Protein AF-A0A0R3SAS6-F1 (afdb_monomer_lite)

Structure (mmCIF, N/CA/C/O backbone):
data_AF-A0A0R3SAS6-F1
#
_entry.id   AF-A0A0R3SAS6-F1
#
loop_
_atom_site.group_PDB
_atom_site.id
_atom_site.type_symbol
_atom_site.label_atom_id
_atom_site.label_alt_id
_atom_site.label_comp_id
_atom_site.label_asym_id
_atom_site.label_entity_id
_atom_site.label_seq_id
_atom_site.pdbx_PDB_ins_code
_atom_site.Cartn_x
_atom_site.Cartn_y
_atom_site.Cartn_z
_atom_site.occupancy
_atom_site.B_iso_or_equiv
_atom_site.auth_seq_id
_atom_site.auth_comp_id
_atom_site.auth_asym_id
_atom_site.auth_atom_id
_atom_site.pdbx_PDB_model_num
ATOM 1 N N . MET A 1 1 ? -1.250 -14.341 5.783 1.00 87.31 1 MET A N 1
ATOM 2 C CA . MET A 1 1 ? -0.428 -13.632 4.782 1.00 87.31 1 MET A CA 1
ATOM 3 C C . MET A 1 1 ? 0.021 -12.325 5.413 1.00 87.31 1 MET A C 1
ATOM 5 O O . MET A 1 1 ? -0.839 -11.557 5.835 1.00 87.31 1 MET A O 1
ATOM 9 N N . PHE A 1 2 ? 1.327 -12.130 5.580 1.00 94.38 2 PHE A N 1
ATOM 10 C CA . PHE A 1 2 ? 1.916 -11.010 6.321 1.00 94.38 2 PHE A CA 1
ATOM 11 C C . PHE A 1 2 ? 3.047 -10.375 5.507 1.00 94.38 2 PHE A C 1
ATOM 13 O O . PHE A 1 2 ? 3.535 -10.985 4.555 1.00 94.38 2 PHE A O 1
ATOM 20 N N . PHE A 1 3 ? 3.440 -9.165 5.892 1.00 94.75 3 PHE A N 1
ATOM 21 C CA . PHE A 1 3 ? 4.688 -8.517 5.482 1.00 94.75 3 PHE A CA 1
ATOM 22 C C . PHE A 1 3 ? 5.897 -9.389 5.865 1.00 94.75 3 PHE A C 1
ATOM 24 O O . PHE A 1 3 ? 5.749 -10.369 6.604 1.00 94.75 3 PHE A O 1
ATOM 31 N N . GLN A 1 4 ? 7.093 -9.052 5.373 1.00 93.00 4 GLN A N 1
ATOM 32 C CA . GLN A 1 4 ? 8.307 -9.858 5.592 1.00 93.00 4 GLN A CA 1
ATOM 33 C C . GLN A 1 4 ? 8.613 -10.084 7.086 1.00 93.00 4 GLN A C 1
ATOM 35 O O . GLN A 1 4 ? 9.182 -11.104 7.468 1.00 93.00 4 GLN A O 1
ATOM 40 N N . ASP A 1 5 ? 8.188 -9.158 7.948 1.00 89.12 5 ASP A N 1
ATOM 41 C CA . ASP A 1 5 ? 8.346 -9.247 9.402 1.00 89.12 5 ASP A CA 1
ATOM 42 C C . ASP A 1 5 ? 7.405 -10.242 10.109 1.00 89.12 5 ASP A C 1
ATOM 44 O O . ASP A 1 5 ? 7.555 -10.474 11.311 1.00 89.12 5 ASP A O 1
ATOM 48 N N . GLY A 1 6 ? 6.418 -10.801 9.403 1.00 93.00 6 GLY A N 1
ATOM 49 C CA . GLY A 1 6 ? 5.430 -11.732 9.951 1.00 93.00 6 GLY A CA 1
ATOM 50 C C . GLY A 1 6 ? 4.407 -11.117 10.916 1.00 93.00 6 GLY A C 1
ATOM 51 O O . GLY A 1 6 ? 3.606 -11.853 11.489 1.00 93.00 6 GLY A O 1
ATOM 52 N N . LYS A 1 7 ? 4.409 -9.794 11.120 1.00 90.31 7 LYS A N 1
ATOM 53 C CA . LYS A 1 7 ? 3.556 -9.102 12.104 1.00 90.31 7 LYS A CA 1
ATOM 54 C C . LYS A 1 7 ? 2.380 -8.393 11.452 1.00 90.31 7 LYS A C 1
ATOM 56 O O . LYS A 1 7 ? 1.251 -8.490 11.931 1.00 90.31 7 LYS A O 1
ATOM 61 N N . ARG A 1 8 ? 2.636 -7.672 10.363 1.00 91.88 8 ARG A N 1
ATOM 62 C CA . ARG A 1 8 ? 1.635 -6.825 9.703 1.00 91.88 8 ARG A CA 1
ATOM 63 C C . ARG A 1 8 ? 0.915 -7.611 8.625 1.00 91.88 8 ARG A C 1
ATOM 65 O O . ARG A 1 8 ? 1.546 -8.181 7.738 1.00 91.88 8 ARG A O 1
ATOM 72 N N . ARG A 1 9 ? -0.408 -7.729 8.741 1.00 95.25 9 ARG A N 1
ATOM 73 C CA . ARG A 1 9 ? -1.215 -8.514 7.800 1.00 95.25 9 ARG A CA 1
ATOM 74 C C . ARG A 1 9 ? -1.342 -7.751 6.482 1.00 95.25 9 ARG A C 1
ATOM 76 O O . ARG A 1 9 ? -1.647 -6.567 6.491 1.00 95.25 9 ARG A O 1
ATOM 83 N N . ILE A 1 10 ? -1.177 -8.455 5.364 1.00 96.81 10 ILE A N 1
ATOM 84 C CA . ILE A 1 10 ? -1.453 -7.884 4.042 1.00 96.81 10 ILE A CA 1
ATOM 85 C C . ILE A 1 10 ? -2.968 -7.770 3.867 1.00 96.81 10 ILE A C 1
ATOM 87 O O . ILE A 1 10 ? -3.677 -8.781 3.934 1.00 96.81 10 ILE A O 1
ATOM 91 N N . ASP A 1 11 ? -3.440 -6.550 3.631 1.00 96.50 11 ASP A N 1
ATOM 92 C CA . ASP A 1 11 ? -4.849 -6.256 3.365 1.00 96.50 11 ASP A CA 1
ATOM 93 C C . ASP A 1 11 ? -5.131 -6.206 1.859 1.00 96.50 11 ASP A C 1
ATOM 95 O O . ASP A 1 11 ? -6.170 -6.688 1.408 1.00 96.50 11 ASP A O 1
ATOM 99 N N . TYR A 1 12 ? -4.188 -5.672 1.074 1.00 97.38 12 TYR A N 1
ATOM 100 C CA . TYR A 1 12 ? -4.295 -5.586 -0.383 1.00 97.38 12 TYR A CA 1
ATOM 101 C C . TYR A 1 12 ? -2.928 -5.722 -1.066 1.00 97.38 12 TYR A C 1
ATOM 103 O O . TYR A 1 12 ? -1.895 -5.415 -0.469 1.00 97.38 12 TYR A O 1
ATOM 111 N N . VAL A 1 13 ? -2.928 -6.154 -2.330 1.00 97.00 13 VAL A N 1
ATOM 112 C CA . VAL A 1 13 ? -1.735 -6.209 -3.187 1.00 97.00 13 VAL A CA 1
ATOM 113 C C . VAL A 1 13 ? -2.030 -5.491 -4.502 1.00 97.00 13 VAL A C 1
ATOM 115 O O . VAL A 1 13 ? -2.989 -5.831 -5.192 1.00 97.00 13 VAL A O 1
ATOM 118 N N . LEU A 1 14 ? -1.208 -4.501 -4.851 1.00 95.88 14 LEU A N 1
ATOM 119 C CA . LEU A 1 14 ? -1.185 -3.898 -6.187 1.00 95.88 14 LEU A CA 1
ATOM 120 C C . LEU A 1 14 ? -0.070 -4.548 -7.007 1.00 95.88 14 LEU A C 1
ATOM 122 O O . LEU A 1 14 ? 0.964 -4.915 -6.452 1.00 95.88 14 LEU A O 1
ATOM 126 N N . VAL A 1 15 ? -0.256 -4.656 -8.321 1.00 93.94 15 VAL A N 1
ATOM 127 C CA . VAL A 1 15 ? 0.750 -5.220 -9.230 1.00 93.94 15 VAL A CA 1
ATOM 128 C C . VAL A 1 15 ? 0.917 -4.301 -10.432 1.00 93.94 15 VAL A C 1
ATOM 130 O O . VAL A 1 15 ? -0.074 -3.827 -10.989 1.00 93.94 15 VAL A O 1
ATOM 133 N N . TYR A 1 16 ? 2.159 -4.050 -10.833 1.00 91.25 16 TYR A N 1
ATOM 134 C CA . TYR A 1 16 ? 2.481 -3.312 -12.053 1.00 91.25 16 TYR A CA 1
ATOM 135 C C . TYR A 1 16 ? 3.713 -3.900 -12.748 1.00 91.25 16 TYR A C 1
ATOM 137 O O . TYR A 1 16 ? 4.470 -4.653 -12.141 1.00 91.25 16 TYR A O 1
ATOM 145 N N . ARG A 1 17 ? 3.908 -3.547 -14.022 1.00 89.19 17 ARG A N 1
ATOM 146 C CA . ARG A 1 17 ? 5.118 -3.857 -14.798 1.00 89.19 17 ARG A CA 1
ATOM 147 C C . ARG A 1 17 ? 6.094 -2.689 -14.753 1.00 89.19 17 ARG A C 1
ATOM 149 O O . ARG A 1 17 ? 5.660 -1.549 -14.900 1.00 89.19 17 ARG A O 1
ATOM 156 N N . ASP A 1 18 ? 7.379 -2.947 -14.546 1.00 82.25 18 ASP A N 1
ATOM 157 C CA . ASP A 1 18 ? 8.403 -1.900 -14.450 1.00 82.25 18 ASP A CA 1
ATOM 158 C C . ASP A 1 18 ? 9.078 -1.580 -15.796 1.00 82.25 18 ASP A C 1
ATOM 160 O O . ASP A 1 18 ? 9.495 -0.445 -16.019 1.00 82.25 18 ASP A O 1
ATOM 164 N N . GLY A 1 19 ? 9.113 -2.543 -16.727 1.00 71.38 19 GLY A N 1
ATOM 165 C CA . GLY A 1 19 ? 9.907 -2.472 -17.962 1.00 71.38 19 GLY A CA 1
ATOM 166 C C . GLY A 1 19 ? 9.446 -1.465 -19.026 1.00 71.38 19 GLY A C 1
ATOM 167 O O . GLY A 1 19 ? 10.222 -1.138 -19.918 1.00 71.38 19 GLY A O 1
ATOM 168 N N . GLU A 1 20 ? 8.219 -0.943 -18.945 1.00 60.44 20 GLU A N 1
ATOM 169 C CA . GLU A 1 20 ? 7.597 -0.161 -20.033 1.00 60.44 20 GLU A CA 1
ATOM 170 C C . GLU A 1 20 ? 6.816 1.065 -19.524 1.00 60.44 20 GLU A C 1
ATOM 172 O O . GLU A 1 20 ? 5.735 1.393 -20.013 1.00 60.44 20 GLU A O 1
ATOM 177 N N . MET A 1 21 ? 7.313 1.735 -18.484 1.00 66.62 21 MET A N 1
ATOM 178 C CA . MET A 1 21 ? 6.585 2.853 -17.873 1.00 66.62 21 MET A CA 1
ATOM 179 C C . MET A 1 21 ? 7.170 4.201 -18.300 1.00 66.62 21 MET A C 1
ATOM 181 O O . MET A 1 21 ? 8.273 4.558 -17.885 1.00 66.62 21 MET A O 1
ATOM 185 N N . ASP A 1 22 ? 6.389 4.949 -19.089 1.00 83.19 22 ASP A N 1
ATOM 186 C CA . ASP A 1 22 ? 6.554 6.392 -19.321 1.00 83.19 22 ASP A CA 1
ATOM 187 C C . ASP A 1 22 ? 6.782 7.119 -17.982 1.00 83.19 22 ASP A C 1
ATOM 189 O O . ASP A 1 22 ? 6.170 6.772 -16.962 1.00 83.19 22 ASP A O 1
ATOM 193 N N . ASP A 1 23 ? 7.650 8.132 -17.975 1.00 86.38 23 ASP A N 1
ATOM 194 C CA . ASP A 1 23 ? 8.008 8.898 -16.777 1.00 86.38 23 ASP A CA 1
ATOM 195 C C . ASP A 1 23 ? 6.762 9.473 -16.094 1.00 86.38 23 ASP A C 1
ATOM 197 O O . ASP A 1 23 ? 6.655 9.457 -14.869 1.00 86.38 23 ASP A O 1
ATOM 201 N N . ASN A 1 24 ? 5.748 9.860 -16.873 1.00 88.44 24 ASN A N 1
ATOM 202 C CA . ASN A 1 24 ? 4.451 10.290 -16.352 1.00 88.44 24 ASN A CA 1
ATOM 203 C C . ASN A 1 24 ? 3.758 9.206 -15.506 1.00 88.44 24 ASN A C 1
ATOM 205 O O . ASN A 1 24 ? 3.166 9.496 -14.464 1.00 88.44 24 ASN A O 1
ATOM 209 N N . ILE A 1 25 ? 3.821 7.941 -15.931 1.00 88.25 25 ILE A N 1
ATOM 210 C CA . ILE A 1 25 ? 3.219 6.823 -15.195 1.00 88.25 25 ILE A CA 1
ATOM 211 C C . ILE A 1 25 ? 4.017 6.554 -13.918 1.00 88.25 25 ILE A C 1
ATOM 213 O O . ILE A 1 25 ? 3.415 6.373 -12.856 1.00 88.25 25 ILE A O 1
ATOM 217 N N . LYS A 1 26 ? 5.354 6.614 -13.982 1.00 87.38 26 LYS A N 1
ATOM 218 C CA . LYS A 1 26 ? 6.219 6.502 -12.797 1.00 87.38 26 LYS A CA 1
ATOM 219 C C . LYS A 1 26 ? 5.922 7.605 -11.781 1.00 87.38 26 LYS A C 1
ATOM 221 O O . LYS A 1 26 ? 5.741 7.305 -10.602 1.00 87.38 26 LYS A O 1
ATOM 226 N N . SER A 1 27 ? 5.787 8.856 -12.224 1.00 89.19 27 SER A N 1
ATOM 227 C CA . SER A 1 27 ? 5.442 9.985 -11.353 1.00 89.19 2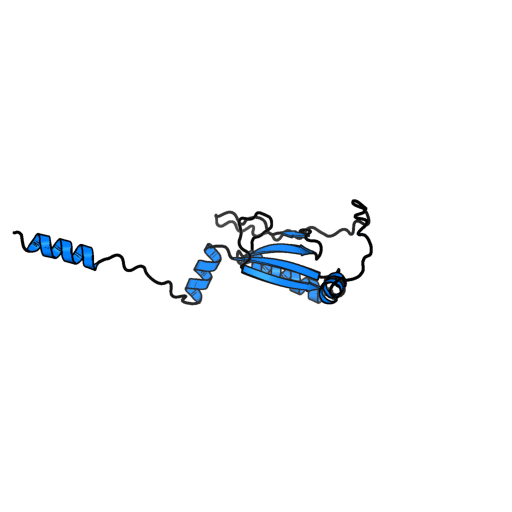7 SER A CA 1
ATOM 228 C C . SER A 1 27 ? 4.056 9.833 -10.725 1.00 89.19 27 SER A C 1
ATOM 230 O O . SER A 1 27 ? 3.909 10.055 -9.525 1.00 89.19 27 SER A O 1
ATOM 232 N N . LYS A 1 28 ? 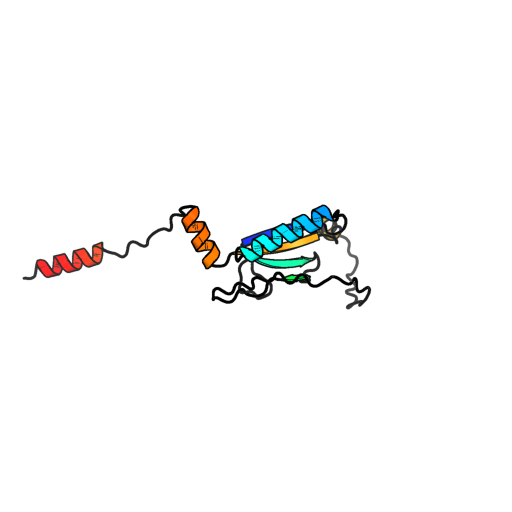3.042 9.401 -11.489 1.00 91.81 28 LYS A N 1
ATOM 233 C CA . LYS A 1 28 ? 1.697 9.123 -10.949 1.00 91.81 28 LYS A CA 1
ATOM 234 C C . LYS A 1 28 ? 1.718 8.002 -9.915 1.00 91.81 28 LYS A C 1
ATOM 236 O O . LYS A 1 28 ? 1.080 8.126 -8.874 1.00 91.81 28 LYS A O 1
ATOM 241 N N . ARG A 1 29 ? 2.466 6.929 -10.186 1.00 91.88 29 ARG A N 1
ATOM 242 C CA . ARG A 1 29 ? 2.656 5.806 -9.262 1.00 91.88 29 ARG A CA 1
ATOM 243 C C . ARG A 1 29 ? 3.304 6.278 -7.968 1.00 91.88 29 ARG A C 1
ATOM 245 O O . ARG A 1 29 ? 2.775 5.998 -6.899 1.00 91.88 29 ARG A O 1
ATOM 252 N N . TYR A 1 30 ? 4.397 7.031 -8.067 1.00 89.75 30 TYR A N 1
ATOM 253 C CA . TYR A 1 30 ? 5.073 7.605 -6.909 1.00 89.75 30 TYR A CA 1
ATOM 254 C C . TYR A 1 30 ? 4.126 8.489 -6.090 1.00 89.75 30 TYR A C 1
ATOM 256 O O . TYR A 1 30 ? 3.940 8.241 -4.905 1.00 89.75 30 TYR A O 1
ATOM 264 N N . ALA A 1 31 ? 3.451 9.451 -6.727 1.00 93.00 31 ALA A N 1
ATOM 265 C CA . ALA A 1 31 ? 2.510 10.342 -6.050 1.00 93.00 31 ALA A CA 1
ATOM 266 C C . ALA A 1 31 ? 1.379 9.576 -5.344 1.00 93.00 31 ALA A C 1
ATOM 268 O O . ALA A 1 31 ? 1.028 9.894 -4.211 1.00 93.00 31 ALA A O 1
ATOM 269 N N . PHE A 1 32 ? 0.837 8.538 -5.986 1.00 95.06 32 PHE A N 1
ATOM 270 C CA . PHE A 1 32 ? -0.209 7.706 -5.400 1.00 95.06 32 PHE A CA 1
ATOM 271 C C . PHE A 1 32 ? 0.279 6.926 -4.171 1.00 95.06 32 PHE A C 1
ATOM 273 O O . PHE A 1 32 ? -0.386 6.944 -3.138 1.00 95.06 32 PHE A O 1
ATOM 280 N N . LEU A 1 33 ? 1.442 6.269 -4.253 1.00 93.50 33 LEU A N 1
ATOM 281 C CA . LEU A 1 33 ? 1.997 5.505 -3.129 1.00 93.50 33 LEU A CA 1
ATOM 282 C C . LEU A 1 33 ? 2.403 6.413 -1.962 1.00 93.50 33 LEU A C 1
ATOM 284 O O . LEU A 1 33 ? 2.158 6.063 -0.809 1.00 93.50 33 LEU A O 1
ATOM 288 N N . THR A 1 34 ? 2.940 7.598 -2.252 1.00 90.81 34 THR A N 1
ATOM 289 C CA . THR A 1 34 ? 3.222 8.620 -1.239 1.00 90.81 34 THR A CA 1
ATOM 290 C C . THR A 1 34 ? 1.941 9.063 -0.537 1.00 90.81 34 THR A C 1
ATOM 292 O O . THR A 1 34 ? 1.893 9.050 0.689 1.00 90.81 34 THR A O 1
ATOM 295 N N . ALA A 1 35 ? 0.866 9.349 -1.280 1.00 93.56 35 ALA A N 1
ATOM 296 C CA . ALA A 1 35 ? -0.407 9.741 -0.675 1.00 93.56 35 ALA A CA 1
ATOM 297 C C . ALA A 1 35 ? -1.000 8.632 0.216 1.00 93.56 35 ALA A C 1
ATOM 299 O O . ALA A 1 35 ? -1.611 8.918 1.245 1.00 93.56 35 ALA A O 1
ATOM 300 N N . LEU A 1 36 ? -0.810 7.354 -0.138 1.00 93.56 36 LEU A N 1
ATOM 301 C CA . LEU A 1 36 ? -1.187 6.234 0.732 1.00 93.56 36 LEU A CA 1
ATOM 302 C C . LEU A 1 36 ? -0.362 6.223 2.027 1.00 93.56 36 LEU A C 1
ATOM 304 O O . LEU A 1 36 ? -0.937 6.087 3.110 1.00 93.56 36 LEU A O 1
ATOM 308 N N . ALA A 1 37 ? 0.958 6.400 1.930 1.00 90.56 37 ALA A N 1
ATOM 309 C CA . ALA A 1 37 ? 1.848 6.449 3.089 1.00 90.56 37 ALA A CA 1
ATOM 310 C C . ALA A 1 37 ? 1.496 7.605 4.043 1.00 90.56 37 ALA A C 1
ATOM 312 O O . ALA A 1 37 ? 1.424 7.404 5.257 1.00 90.56 37 ALA A O 1
ATOM 313 N N . GLU A 1 38 ? 1.175 8.784 3.504 1.00 88.06 38 GLU A N 1
ATOM 314 C CA . GLU A 1 38 ? 0.681 9.940 4.268 1.00 88.06 38 GLU A CA 1
ATOM 315 C C . GLU A 1 38 ? -0.644 9.650 4.991 1.00 88.06 38 GLU A C 1
ATOM 317 O O . GLU A 1 38 ? -0.919 10.192 6.059 1.00 88.06 38 GLU A O 1
ATOM 322 N N . GLN A 1 39 ? -1.473 8.754 4.448 1.00 89.00 39 GLN A N 1
ATOM 323 C CA . GLN A 1 39 ? -2.706 8.290 5.091 1.00 89.00 39 GLN A CA 1
ATOM 324 C C . GLN A 1 39 ? -2.488 7.109 6.050 1.00 89.00 39 GLN A C 1
ATOM 326 O O . GLN A 1 39 ? -3.453 6.419 6.402 1.00 89.00 39 GLN A O 1
ATOM 331 N N . MET A 1 40 ? -1.250 6.905 6.517 1.00 89.44 40 MET A N 1
ATOM 332 C CA . MET A 1 40 ? -0.851 5.854 7.460 1.00 89.44 40 MET A CA 1
ATOM 333 C C . MET A 1 40 ? -1.130 4.438 6.920 1.00 89.44 40 MET A C 1
ATOM 335 O O . MET A 1 40 ? -1.504 3.534 7.679 1.00 89.44 40 MET A O 1
ATOM 339 N N . ILE A 1 41 ? -1.014 4.253 5.601 1.00 93.38 41 ILE A N 1
ATOM 340 C CA . ILE A 1 41 ? -0.955 2.932 4.970 1.00 93.38 41 ILE A CA 1
ATOM 341 C C . ILE A 1 41 ? 0.511 2.537 4.869 1.00 93.38 41 ILE A C 1
ATOM 343 O O . ILE A 1 41 ? 1.320 3.243 4.272 1.00 93.38 41 ILE A O 1
ATOM 347 N N . GLU A 1 42 ? 0.856 1.400 5.453 1.00 94.19 42 GLU A N 1
ATOM 348 C CA . GLU A 1 42 ? 2.208 0.869 5.377 1.00 94.19 42 GLU A CA 1
ATOM 349 C C . GLU A 1 42 ? 2.380 0.021 4.116 1.00 94.19 42 GLU A C 1
ATOM 351 O O . GLU A 1 42 ? 1.456 -0.677 3.687 1.00 94.19 42 GLU A O 1
ATOM 356 N N . ILE A 1 43 ? 3.566 0.103 3.514 1.00 95.62 43 ILE A N 1
ATOM 357 C CA . ILE A 1 43 ? 3.860 -0.427 2.185 1.00 95.62 43 ILE A CA 1
ATOM 358 C C . ILE A 1 43 ? 5.149 -1.252 2.215 1.00 95.62 43 ILE A C 1
ATOM 360 O O . ILE A 1 43 ? 6.167 -0.799 2.738 1.00 95.62 43 ILE A O 1
ATOM 364 N N . GLU A 1 44 ? 5.118 -2.427 1.587 1.00 96.00 44 GLU A N 1
ATOM 365 C CA . GLU A 1 44 ? 6.301 -3.189 1.168 1.00 96.00 44 GLU A CA 1
ATOM 366 C C . GLU A 1 44 ? 6.224 -3.437 -0.338 1.00 96.00 44 GLU A C 1
ATOM 368 O O . GLU A 1 44 ? 5.234 -3.972 -0.839 1.00 96.00 44 GLU A O 1
ATOM 373 N N . VAL A 1 45 ? 7.262 -3.036 -1.064 1.00 94.81 45 VAL A N 1
ATOM 374 C CA . VAL A 1 45 ? 7.387 -3.251 -2.504 1.00 94.81 45 VAL A CA 1
ATOM 375 C C . VAL A 1 45 ? 8.365 -4.395 -2.731 1.00 94.81 45 VAL A C 1
ATOM 377 O O . VAL A 1 45 ? 9.486 -4.363 -2.228 1.00 94.81 45 VAL A O 1
ATOM 380 N N . GLU A 1 46 ? 7.939 -5.392 -3.495 1.00 94.62 46 GLU A N 1
ATOM 381 C CA . GLU A 1 46 ? 8.672 -6.621 -3.784 1.00 94.62 46 GLU A CA 1
ATOM 382 C C . GLU A 1 46 ? 8.729 -6.849 -5.297 1.00 94.62 46 GLU A C 1
ATOM 384 O O . GLU A 1 46 ? 7.736 -6.634 -5.994 1.00 94.62 46 GLU A O 1
ATOM 389 N N . ASN A 1 47 ? 9.869 -7.284 -5.828 1.00 91.88 47 ASN A N 1
ATOM 390 C CA . ASN A 1 47 ? 9.952 -7.719 -7.225 1.00 91.88 47 ASN A CA 1
ATOM 391 C C . ASN A 1 47 ? 9.456 -9.170 -7.401 1.00 91.88 47 ASN A C 1
ATOM 393 O O . ASN A 1 47 ? 9.190 -9.880 -6.437 1.00 91.88 47 ASN A O 1
ATOM 397 N N . CYS A 1 48 ? 9.366 -9.660 -8.637 1.00 88.00 48 CYS A N 1
ATOM 398 C CA . CYS A 1 48 ? 8.924 -11.034 -8.911 1.00 88.00 48 CYS A CA 1
ATOM 399 C C . CYS A 1 48 ? 9.833 -12.144 -8.345 1.00 88.00 48 CYS A C 1
ATOM 401 O O . CYS A 1 48 ? 9.472 -13.317 -8.422 1.00 88.00 48 CYS A O 1
ATOM 403 N N . ARG A 1 49 ? 11.004 -11.800 -7.791 1.00 88.12 49 ARG A N 1
ATOM 404 C CA . ARG A 1 49 ? 11.938 -12.737 -7.148 1.00 88.12 49 ARG A CA 1
ATOM 405 C C . ARG A 1 49 ? 11.794 -12.794 -5.628 1.00 88.12 49 ARG A C 1
ATOM 407 O O . ARG A 1 49 ? 12.503 -13.570 -4.995 1.00 88.12 49 ARG A O 1
ATOM 414 N N . GLY A 1 50 ? 10.909 -11.998 -5.035 1.00 88.12 50 GLY A N 1
ATOM 415 C CA . GLY A 1 50 ? 10.776 -11.945 -3.581 1.00 88.12 50 GLY A CA 1
ATOM 416 C C . GLY A 1 50 ? 11.666 -10.909 -2.896 1.00 88.12 50 GLY A C 1
ATOM 417 O O . GLY A 1 50 ? 11.689 -10.839 -1.668 1.00 88.12 50 GLY A O 1
ATOM 418 N N . GLU A 1 51 ? 12.422 -10.112 -3.655 1.00 91.50 51 GLU A N 1
ATOM 419 C CA . GLU A 1 51 ? 13.355 -9.133 -3.097 1.00 91.50 51 GLU A CA 1
ATOM 420 C C . GLU A 1 51 ? 12.607 -7.835 -2.774 1.00 91.50 51 GLU A C 1
ATOM 422 O O . GLU A 1 51 ? 11.910 -7.278 -3.628 1.00 91.50 51 GLU A O 1
ATOM 427 N N . ILE A 1 52 ? 12.759 -7.341 -1.541 1.00 92.19 52 ILE A N 1
ATOM 428 C CA . ILE A 1 52 ? 12.162 -6.072 -1.114 1.00 92.19 52 ILE A CA 1
ATOM 429 C C . ILE A 1 52 ? 12.963 -4.919 -1.714 1.00 92.19 52 ILE A C 1
ATOM 431 O O . ILE A 1 52 ? 14.138 -4.749 -1.398 1.00 92.19 52 ILE A O 1
ATOM 435 N N . VAL A 1 53 ? 12.308 -4.118 -2.551 1.00 90.69 53 VAL A N 1
ATOM 436 C CA . VAL A 1 53 ? 12.920 -2.976 -3.252 1.00 90.69 53 VAL A CA 1
ATOM 437 C C . VAL A 1 53 ? 12.639 -1.642 -2.565 1.00 90.69 53 VAL A C 1
ATOM 439 O O . VAL A 1 53 ? 13.407 -0.700 -2.706 1.00 90.69 53 VAL A O 1
ATOM 442 N N . ALA A 1 54 ? 11.538 -1.544 -1.821 1.00 89.19 54 ALA A N 1
ATOM 443 C CA . ALA A 1 54 ? 11.202 -0.362 -1.036 1.00 89.19 54 ALA A CA 1
ATOM 444 C C . ALA A 1 54 ? 10.250 -0.737 0.100 1.00 89.19 54 ALA A C 1
ATOM 446 O O . ALA A 1 54 ? 9.476 -1.689 -0.003 1.00 89.19 54 ALA A O 1
ATOM 447 N N . LYS A 1 55 ? 10.274 0.036 1.183 1.00 91.19 55 LYS A N 1
ATOM 448 C CA . LYS A 1 55 ? 9.321 -0.103 2.287 1.00 91.19 55 LYS A CA 1
ATOM 449 C C . LYS A 1 55 ? 9.101 1.233 2.975 1.00 91.19 55 LYS A C 1
ATOM 451 O O . LYS A 1 55 ? 10.026 2.032 3.098 1.00 91.19 55 LYS A O 1
ATOM 456 N N . THR A 1 56 ? 7.903 1.452 3.493 1.00 85.81 56 THR A N 1
ATOM 457 C CA . THR A 1 56 ? 7.697 2.499 4.499 1.00 85.81 56 THR A CA 1
ATOM 458 C C . THR A 1 56 ? 8.237 2.003 5.840 1.00 85.81 56 THR A C 1
ATOM 460 O O . THR A 1 56 ? 8.069 0.828 6.181 1.00 85.81 56 THR A O 1
ATOM 463 N N . GLY A 1 57 ? 8.870 2.879 6.624 1.00 66.94 57 GLY A N 1
ATOM 464 C CA . GLY A 1 57 ? 9.217 2.555 8.010 1.00 66.94 57 GLY A CA 1
ATOM 465 C C . GLY A 1 57 ? 7.967 2.210 8.839 1.00 66.94 57 GLY A C 1
ATOM 466 O O . GLY A 1 57 ? 6.866 2.615 8.455 1.00 66.94 57 GLY A O 1
ATOM 467 N N . PRO A 1 58 ? 8.103 1.475 9.962 1.00 61.38 58 PRO A N 1
ATOM 468 C CA . PRO A 1 58 ? 6.993 1.292 10.891 1.00 61.38 58 PRO A CA 1
ATOM 469 C C . PRO A 1 58 ? 6.541 2.675 11.343 1.00 61.38 58 PRO A C 1
ATOM 471 O O . PRO A 1 58 ? 7.356 3.426 11.890 1.00 61.38 58 PRO A O 1
ATOM 474 N N . GLN A 1 59 ? 5.279 3.033 11.120 1.00 59.72 59 GLN A N 1
ATOM 475 C CA . GLN A 1 59 ? 4.810 4.315 11.623 1.00 59.72 59 GLN A CA 1
ATOM 476 C C . GLN A 1 59 ? 4.673 4.177 13.140 1.00 59.72 59 GLN A C 1
ATOM 478 O O . GLN A 1 59 ? 3.813 3.452 13.643 1.00 59.72 59 GLN A O 1
ATOM 483 N N . SER A 1 60 ? 5.603 4.784 13.888 1.00 52.00 60 SER A N 1
ATOM 484 C CA . SER A 1 60 ? 5.592 4.736 15.351 1.00 52.00 60 SER A CA 1
ATOM 485 C C . SER A 1 60 ? 4.217 5.166 15.857 1.00 52.00 60 SER A C 1
ATOM 487 O O . SER A 1 60 ? 3.679 6.153 15.363 1.00 52.00 60 SER A O 1
ATOM 489 N N . ALA A 1 61 ? 3.651 4.448 16.833 1.00 46.31 61 ALA A N 1
ATOM 490 C CA . ALA A 1 61 ? 2.377 4.789 17.464 1.00 46.31 61 ALA A CA 1
ATOM 491 C C . ALA A 1 61 ? 2.494 6.098 18.270 1.00 46.31 61 ALA A C 1
ATOM 493 O O . ALA A 1 61 ? 2.611 6.109 19.491 1.00 46.31 61 ALA A O 1
ATOM 494 N N . GLY A 1 62 ? 2.517 7.210 17.554 1.00 44.06 62 GLY A N 1
ATOM 495 C CA . GLY A 1 62 ? 2.633 8.568 18.040 1.00 44.06 62 GLY A CA 1
ATOM 496 C C . GLY A 1 62 ? 2.519 9.462 16.820 1.00 44.06 62 GLY A C 1
ATOM 497 O O . GLY A 1 62 ? 3.202 9.217 15.833 1.00 44.06 62 GLY A O 1
ATOM 498 N N . PHE A 1 63 ? 1.619 10.443 16.865 1.00 40.62 63 PHE A N 1
ATOM 499 C CA . PHE A 1 63 ? 1.512 11.488 15.848 1.00 40.62 63 PHE A CA 1
ATOM 500 C C . PHE A 1 63 ? 2.899 12.116 15.645 1.00 40.62 63 PHE A C 1
ATOM 502 O O . PHE A 1 63 ? 3.329 12.951 16.438 1.00 40.62 63 PHE A O 1
ATOM 509 N N . LYS A 1 64 ? 3.622 11.669 14.625 1.00 42.00 64 LYS A N 1
ATOM 510 C CA . LYS A 1 64 ? 4.803 12.334 14.098 1.00 42.00 64 LYS A CA 1
ATOM 511 C C . LYS A 1 64 ? 4.567 12.508 12.615 1.00 42.00 64 LYS A C 1
ATOM 513 O O . LYS A 1 64 ? 4.131 11.578 11.943 1.00 42.00 64 LYS A O 1
ATOM 518 N N . GLU A 1 65 ? 4.803 13.725 12.156 1.00 45.91 65 GLU A N 1
ATOM 519 C CA . GLU A 1 65 ? 4.51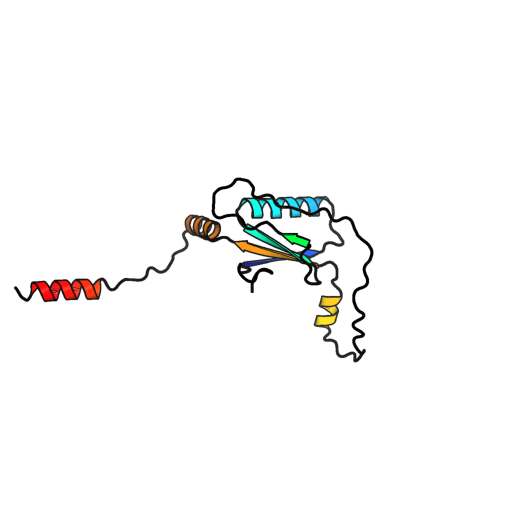3 14.224 10.809 1.00 45.91 65 GLU A CA 1
ATOM 520 C C . GLU A 1 65 ? 5.480 13.648 9.753 1.00 45.91 65 GLU A C 1
ATOM 522 O O . GLU A 1 65 ? 5.454 14.025 8.586 1.00 45.91 65 GLU A O 1
ATOM 527 N N . ASP A 1 66 ? 6.314 12.690 10.150 1.00 41.72 66 ASP A N 1
ATOM 528 C CA . ASP A 1 66 ? 7.460 12.199 9.405 1.00 41.72 66 ASP A CA 1
ATOM 529 C C . ASP A 1 66 ? 7.116 10.858 8.715 1.00 41.72 66 ASP A C 1
ATOM 531 O O . ASP A 1 66 ? 7.828 9.859 8.831 1.00 41.72 66 ASP A O 1
ATOM 535 N N . ALA A 1 67 ? 6.001 10.814 7.977 1.00 43.22 67 ALA A N 1
ATOM 536 C CA . ALA A 1 67 ? 5.639 9.689 7.104 1.00 43.22 67 ALA A CA 1
ATOM 537 C C . ALA A 1 67 ? 6.486 9.708 5.814 1.00 43.22 67 ALA A C 1
ATOM 539 O O . ALA A 1 67 ? 5.974 9.825 4.703 1.00 43.22 67 ALA A O 1
ATOM 540 N N . ALA A 1 68 ? 7.812 9.647 5.949 1.00 47.12 68 ALA A N 1
ATOM 541 C CA . ALA A 1 68 ? 8.713 9.693 4.805 1.00 47.12 68 ALA A CA 1
ATOM 542 C C . ALA A 1 68 ? 8.717 8.343 4.064 1.00 47.12 68 ALA A C 1
ATOM 544 O O . ALA A 1 68 ? 9.226 7.334 4.558 1.00 47.12 68 ALA A O 1
ATOM 545 N N . PHE A 1 69 ? 8.155 8.330 2.853 1.00 42.78 69 PHE A N 1
ATOM 546 C CA . PHE A 1 69 ? 8.323 7.248 1.886 1.00 42.78 69 PHE A CA 1
ATOM 547 C C . PHE A 1 69 ? 9.766 7.287 1.358 1.00 42.78 69 PHE A C 1
ATOM 549 O O . PHE A 1 69 ? 10.111 8.119 0.520 1.00 42.78 69 PHE A O 1
ATOM 556 N N . LEU A 1 70 ? 10.639 6.425 1.885 1.00 47.91 70 LEU A N 1
ATOM 557 C CA . LEU A 1 70 ? 12.016 6.310 1.407 1.00 47.91 70 LEU A CA 1
ATOM 558 C C . LEU A 1 70 ? 12.041 5.448 0.141 1.00 47.91 70 LEU A C 1
ATOM 560 O O . LEU A 1 70 ? 12.062 4.220 0.208 1.00 47.91 70 LEU A O 1
ATOM 564 N N . LEU A 1 71 ? 12.024 6.107 -1.017 1.00 42.81 71 LEU A N 1
ATOM 565 C CA . LEU A 1 71 ? 12.378 5.484 -2.288 1.00 42.81 71 LEU A CA 1
ATOM 566 C C . LEU A 1 71 ? 13.913 5.456 -2.373 1.00 42.81 71 LEU A C 1
ATOM 568 O O . LEU A 1 71 ? 14.528 6.466 -2.714 1.00 42.81 71 LEU A O 1
ATOM 572 N N . GLU A 1 72 ? 14.546 4.336 -2.017 1.00 38.03 72 GLU A N 1
ATOM 573 C CA . GLU A 1 72 ? 15.971 4.157 -2.312 1.00 38.03 72 GLU A CA 1
ATOM 574 C C . GLU A 1 72 ? 16.167 4.227 -3.835 1.00 38.03 72 GLU A C 1
ATOM 576 O O . GLU A 1 72 ? 15.508 3.527 -4.605 1.00 38.03 72 GLU A O 1
ATOM 581 N N . HIS A 1 73 ? 17.023 5.154 -4.270 1.00 38.84 73 HIS A N 1
ATOM 582 C CA . HIS A 1 73 ? 17.378 5.358 -5.670 1.00 38.84 73 HIS A CA 1
ATOM 583 C C . HIS A 1 73 ? 17.996 4.073 -6.231 1.00 38.84 73 HIS A C 1
ATOM 585 O O . HIS A 1 73 ? 18.995 3.577 -5.714 1.00 38.84 73 HIS A O 1
ATOM 591 N N . MET A 1 74 ? 17.411 3.552 -7.307 1.00 41.19 74 MET A N 1
ATOM 592 C CA . MET A 1 74 ? 17.926 2.391 -8.020 1.00 41.19 74 MET A CA 1
ATOM 593 C C . MET A 1 74 ? 19.087 2.839 -8.919 1.00 41.19 74 MET A C 1
ATOM 595 O O . MET A 1 74 ? 18.883 3.247 -10.062 1.00 41.19 74 MET A O 1
ATOM 599 N N . GLU A 1 75 ? 20.319 2.777 -8.415 1.00 31.20 75 GLU A N 1
ATOM 600 C CA . GLU A 1 75 ? 21.463 2.595 -9.306 1.00 31.20 75 GLU A CA 1
ATOM 601 C C . GLU A 1 75 ? 21.487 1.126 -9.727 1.00 31.20 75 GLU A C 1
ATOM 603 O O . GLU A 1 75 ? 21.587 0.212 -8.905 1.00 31.20 75 GLU A O 1
ATOM 608 N N . SER A 1 76 ? 21.336 0.911 -11.033 1.00 41.81 76 SER A N 1
ATOM 609 C CA . SER A 1 76 ? 21.422 -0.398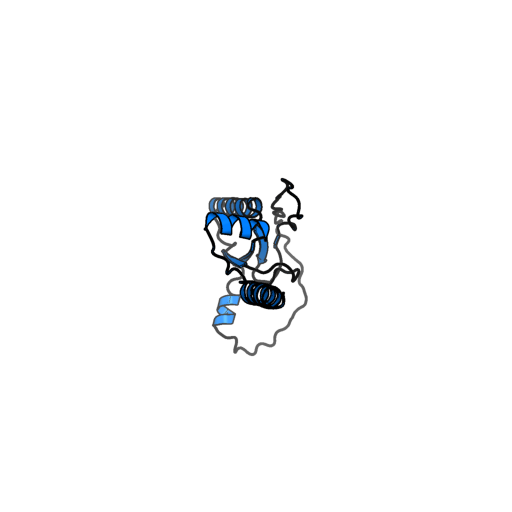 -11.666 1.00 41.81 76 SER A CA 1
ATOM 610 C C . SER A 1 76 ? 22.823 -0.971 -11.444 1.00 41.81 76 SER A C 1
ATOM 612 O O . SER A 1 76 ? 23.767 -0.659 -12.170 1.00 41.81 76 SER A O 1
ATOM 614 N N . SER A 1 77 ? 22.977 -1.797 -10.411 1.00 35.16 77 SER A N 1
ATOM 615 C CA . SER A 1 77 ? 24.175 -2.600 -10.202 1.00 35.16 77 SER A CA 1
ATOM 616 C C . SER A 1 77 ? 24.018 -3.901 -10.981 1.00 35.16 77 SER A C 1
ATOM 618 O O . SER A 1 77 ? 23.413 -4.878 -10.543 1.00 35.16 77 SER A O 1
ATOM 620 N N . HIS A 1 78 ? 24.582 -3.901 -12.186 1.00 48.31 78 HIS A N 1
ATOM 621 C CA . HIS A 1 78 ? 24.941 -5.132 -12.868 1.00 48.31 78 HIS A CA 1
ATOM 622 C C . HIS A 1 78 ? 25.927 -5.922 -11.993 1.00 48.31 78 HIS A C 1
ATOM 624 O O . HIS A 1 78 ? 27.073 -5.512 -11.827 1.00 48.31 78 HIS A O 1
ATOM 630 N N . GLY A 1 79 ? 25.494 -7.086 -11.506 1.00 43.12 79 GLY A N 1
ATOM 631 C CA . GLY A 1 79 ? 26.381 -8.203 -11.184 1.00 43.12 79 GLY A CA 1
ATOM 632 C C . GLY A 1 79 ? 26.495 -8.582 -9.708 1.00 43.12 79 GLY A C 1
ATOM 633 O O . GLY A 1 79 ? 27.220 -7.953 -8.949 1.00 43.12 79 GLY A O 1
ATOM 634 N N . ALA A 1 80 ? 25.899 -9.724 -9.362 1.00 36.78 80 ALA A N 1
ATOM 635 C CA . ALA A 1 80 ? 26.532 -10.754 -8.538 1.00 36.78 80 ALA A CA 1
ATOM 636 C C . ALA A 1 80 ? 25.795 -12.081 -8.776 1.00 36.78 80 ALA A C 1
ATOM 638 O O . ALA A 1 80 ? 24.653 -12.262 -8.361 1.00 36.78 80 ALA A O 1
ATOM 639 N N . LEU A 1 81 ? 26.446 -12.986 -9.509 1.00 44.47 81 LEU A N 1
ATOM 640 C CA . LEU A 1 81 ? 26.002 -14.360 -9.729 1.00 44.47 81 LEU A CA 1
ATOM 641 C C . LEU A 1 81 ? 25.991 -15.095 -8.377 1.00 44.47 81 LEU A C 1
ATOM 643 O O . LEU A 1 81 ? 27.047 -15.361 -7.804 1.00 44.47 81 LEU A O 1
ATOM 647 N N . GLY A 1 82 ? 24.792 -15.360 -7.855 1.00 42.28 82 GLY A N 1
ATOM 648 C CA . GLY A 1 82 ? 24.534 -16.277 -6.741 1.00 42.28 82 GLY A CA 1
ATOM 649 C C . GLY A 1 82 ? 24.387 -17.729 -7.222 1.00 42.28 82 GLY A C 1
ATOM 650 O O . GLY A 1 82 ? 24.377 -17.957 -8.430 1.00 42.28 82 GLY A O 1
ATOM 651 N N . PRO A 1 83 ? 24.311 -18.710 -6.303 1.00 44.72 83 PRO A N 1
ATOM 652 C CA . PRO A 1 83 ? 24.690 -20.097 -6.555 1.00 44.72 83 PRO A CA 1
ATOM 653 C C . PRO A 1 83 ? 23.843 -20.740 -7.648 1.00 44.72 83 PRO A C 1
ATOM 655 O O . PRO A 1 83 ? 22.616 -20.662 -7.623 1.00 44.72 83 PRO A O 1
ATOM 658 N N . ASP A 1 84 ? 24.542 -21.389 -8.571 1.00 42.56 84 ASP A N 1
ATOM 659 C CA . ASP A 1 84 ? 24.023 -22.181 -9.677 1.00 42.56 84 ASP A CA 1
ATOM 660 C C . ASP A 1 84 ? 23.141 -23.325 -9.148 1.00 42.56 84 ASP A C 1
ATOM 662 O O . ASP A 1 84 ? 23.616 -24.404 -8.791 1.00 42.56 84 ASP A O 1
ATOM 666 N N . TRP A 1 85 ? 21.836 -23.073 -9.033 1.00 45.84 85 TRP A N 1
ATOM 667 C CA . TRP A 1 85 ? 20.849 -24.137 -8.906 1.00 45.84 85 TRP A CA 1
ATOM 668 C C . TRP A 1 85 ? 20.677 -24.756 -10.289 1.00 45.84 85 TRP A C 1
ATOM 670 O O . TRP A 1 85 ? 19.784 -24.368 -11.044 1.00 45.84 85 TRP A O 1
ATOM 680 N N . GLN A 1 86 ? 21.552 -25.707 -10.619 1.00 39.78 86 GLN A N 1
ATOM 681 C CA . GLN A 1 86 ? 21.398 -26.579 -11.776 1.00 39.78 86 GLN A CA 1
ATOM 682 C C . GLN A 1 86 ? 20.133 -27.425 -11.568 1.00 39.78 86 GLN A C 1
ATOM 684 O O . GLN A 1 86 ? 20.158 -28.494 -10.962 1.00 39.78 86 GLN A O 1
ATOM 689 N N . TYR A 1 87 ? 18.995 -26.878 -11.990 1.00 48.41 87 TYR A N 1
ATOM 690 C CA . TYR A 1 87 ? 17.717 -27.572 -12.015 1.00 48.41 87 TYR A CA 1
ATOM 691 C C . TYR A 1 87 ? 17.777 -28.545 -13.191 1.00 48.41 87 TYR A C 1
ATOM 693 O O . TYR A 1 87 ? 17.849 -28.115 -14.344 1.00 48.41 87 TYR A O 1
ATOM 701 N N . ASP A 1 88 ? 17.835 -29.842 -12.884 1.00 45.62 88 ASP A N 1
ATOM 702 C CA . ASP A 1 88 ? 17.788 -30.899 -13.888 1.00 45.62 88 ASP A CA 1
ATOM 703 C C . ASP A 1 88 ? 16.562 -30.690 -14.784 1.00 45.62 88 ASP A C 1
ATOM 705 O O . ASP A 1 88 ? 15.433 -30.495 -14.325 1.00 45.62 88 ASP A O 1
ATOM 709 N N . SER A 1 89 ? 16.839 -30.656 -16.081 1.00 56.38 89 SER A N 1
ATOM 710 C CA . SER A 1 89 ? 15.885 -30.410 -17.150 1.00 56.38 89 SER A CA 1
ATOM 711 C C . SER A 1 89 ? 15.059 -31.670 -17.403 1.00 56.38 89 SER A C 1
ATOM 713 O O . SER A 1 89 ? 15.318 -32.371 -18.375 1.00 56.38 89 SER A O 1
ATOM 715 N N . ASP A 1 90 ? 14.052 -31.924 -16.567 1.00 52.50 90 ASP A N 1
ATOM 716 C CA . ASP A 1 90 ? 12.910 -32.768 -16.934 1.00 52.50 90 ASP A CA 1
ATOM 717 C C . ASP A 1 90 ? 11.654 -31.886 -17.040 1.00 52.50 90 ASP A C 1
ATOM 719 O O . ASP A 1 90 ? 11.037 -31.449 -16.066 1.00 52.50 90 ASP A O 1
ATOM 723 N N . ASP A 1 91 ? 11.373 -31.541 -18.294 1.00 62.56 91 ASP A N 1
ATOM 724 C CA . ASP A 1 91 ? 10.387 -30.587 -18.785 1.00 62.56 91 ASP A CA 1
ATOM 725 C C . ASP A 1 91 ? 8.959 -31.151 -18.720 1.00 62.56 91 ASP A C 1
ATOM 727 O O . ASP A 1 91 ? 8.411 -31.620 -19.709 1.00 62.56 91 ASP A O 1
ATOM 731 N N . ASP A 1 92 ? 8.354 -31.072 -17.535 1.00 62.09 92 ASP A N 1
ATOM 732 C CA . ASP A 1 92 ? 6.894 -31.079 -17.330 1.00 62.09 92 ASP A CA 1
ATOM 733 C C . ASP A 1 92 ? 6.480 -29.801 -16.569 1.00 62.09 92 ASP A C 1
ATOM 735 O O . ASP A 1 92 ? 5.618 -29.792 -15.682 1.00 62.09 92 ASP A O 1
ATOM 739 N N . THR A 1 93 ? 7.143 -28.675 -16.862 1.00 66.19 93 THR A N 1
ATOM 740 C CA . THR A 1 93 ? 6.836 -27.416 -16.175 1.00 66.19 93 THR A CA 1
ATOM 741 C C . THR A 1 93 ? 5.469 -26.925 -16.648 1.00 66.19 93 THR A C 1
ATOM 743 O O . THR A 1 93 ? 5.308 -26.535 -17.801 1.00 66.19 93 THR A O 1
ATOM 746 N N . ASN A 1 94 ? 4.478 -26.945 -15.750 1.00 80.06 94 ASN A N 1
ATOM 747 C CA . ASN A 1 94 ? 3.115 -26.468 -15.997 1.00 80.06 94 ASN A CA 1
ATOM 748 C C . ASN A 1 94 ? 3.131 -25.165 -16.833 1.00 80.06 94 ASN A C 1
ATOM 750 O O . ASN A 1 94 ? 3.818 -24.217 -16.443 1.00 80.06 94 ASN A O 1
ATOM 754 N N . PRO A 1 95 ? 2.376 -25.064 -17.946 1.00 82.88 95 PRO A N 1
ATOM 755 C CA . PRO A 1 95 ? 2.370 -23.870 -18.797 1.00 82.88 95 PRO A CA 1
ATOM 756 C C . PRO A 1 95 ? 2.029 -22.580 -18.034 1.00 82.88 95 PRO A C 1
ATOM 758 O O . PRO A 1 95 ? 2.476 -21.502 -18.422 1.00 82.88 95 PRO A O 1
ATOM 761 N N . LEU A 1 96 ? 1.290 -22.677 -16.921 1.00 75.62 96 LEU A N 1
ATOM 762 C CA . LEU A 1 96 ? 1.055 -21.561 -16.006 1.00 75.62 96 LEU A CA 1
ATOM 763 C C . LEU A 1 96 ? 2.347 -21.078 -15.329 1.00 75.62 96 LEU A C 1
ATOM 765 O O . LEU A 1 96 ? 2.596 -19.878 -15.285 1.00 75.62 96 LEU A O 1
ATOM 769 N N . GLU A 1 97 ? 3.177 -21.994 -14.831 1.00 74.88 97 GLU A N 1
ATOM 770 C CA . GLU A 1 97 ? 4.461 -21.676 -14.189 1.00 74.88 97 GLU A CA 1
ATOM 771 C C . GLU A 1 97 ? 5.437 -21.054 -15.192 1.00 74.88 97 GLU A C 1
ATOM 773 O O . GLU A 1 97 ? 6.110 -20.069 -14.886 1.00 74.88 97 GLU A O 1
ATOM 778 N N . ALA A 1 98 ? 5.463 -21.567 -16.426 1.00 79.00 98 ALA A N 1
ATO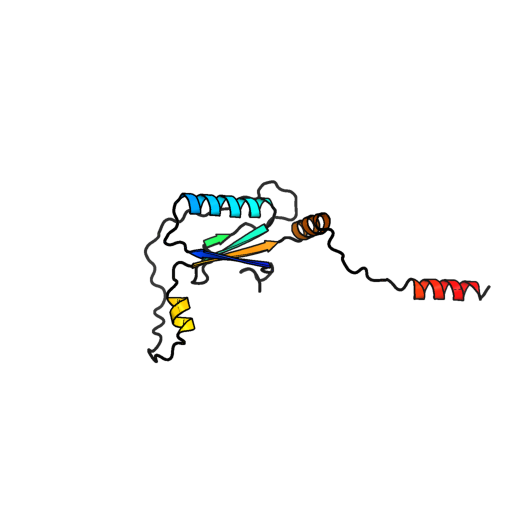M 779 C CA . ALA A 1 98 ? 6.244 -20.977 -17.509 1.00 79.00 98 ALA A CA 1
ATOM 780 C C . ALA A 1 98 ? 5.767 -19.552 -17.852 1.00 79.00 98 ALA A C 1
ATOM 782 O O . ALA A 1 98 ? 6.588 -18.646 -17.998 1.00 79.00 98 ALA A O 1
ATOM 783 N N . ALA A 1 99 ? 4.449 -19.329 -17.921 1.00 76.88 99 ALA A N 1
ATOM 784 C CA . ALA A 1 99 ? 3.870 -18.013 -18.192 1.00 76.88 99 ALA A CA 1
ATOM 785 C C . ALA A 1 99 ? 4.130 -17.005 -17.060 1.00 76.88 99 ALA A C 1
ATOM 787 O O . ALA A 1 99 ? 4.442 -15.847 -17.332 1.00 76.88 99 ALA A O 1
ATOM 788 N N . ILE A 1 100 ? 4.058 -17.433 -15.795 1.00 73.75 100 ILE A N 1
ATOM 789 C CA . ILE A 1 100 ? 4.404 -16.587 -14.643 1.00 73.75 100 ILE A CA 1
ATOM 790 C C . ILE A 1 100 ? 5.893 -16.225 -14.687 1.00 73.75 100 ILE A C 1
ATOM 792 O O . ILE A 1 100 ? 6.244 -15.056 -14.544 1.00 73.75 100 ILE A O 1
ATOM 796 N N . ARG A 1 101 ? 6.771 -17.202 -14.954 1.00 70.75 101 ARG A N 1
ATOM 797 C CA . ARG A 1 101 ? 8.229 -17.000 -15.025 1.00 70.75 101 ARG A CA 1
ATOM 798 C C . ARG A 1 101 ? 8.664 -16.115 -16.196 1.00 70.75 101 ARG A C 1
ATOM 800 O O . ARG A 1 101 ? 9.713 -15.477 -16.118 1.00 70.75 101 ARG A O 1
ATOM 807 N N . ALA A 1 102 ? 7.869 -16.052 -17.264 1.00 79.25 102 ALA A N 1
ATOM 808 C CA . ALA A 1 102 ? 8.124 -15.158 -18.390 1.00 79.25 102 ALA A CA 1
ATOM 809 C C . ALA A 1 102 ? 8.034 -13.670 -17.998 1.00 79.25 102 ALA A C 1
ATOM 811 O O . ALA A 1 102 ? 8.648 -12.825 -18.647 1.00 79.25 102 ALA A O 1
ATOM 812 N N . HIS A 1 103 ? 7.309 -13.338 -16.926 1.00 80.06 103 HIS A N 1
ATOM 813 C CA . HIS A 1 103 ? 7.144 -11.968 -16.452 1.00 80.06 103 HIS A CA 1
ATOM 814 C C . HIS A 1 103 ? 8.178 -11.607 -15.379 1.00 80.06 103 HIS A C 1
ATOM 816 O O . HIS A 1 103 ? 7.913 -11.674 -14.179 1.00 80.06 103 HIS A O 1
ATOM 822 N N . GLN A 1 104 ? 9.367 -11.198 -15.824 1.00 82.75 104 GLN A N 1
ATOM 823 C CA . GLN A 1 104 ? 10.467 -10.784 -14.939 1.00 82.75 104 GLN A CA 1
ATOM 824 C C . GLN A 1 104 ? 10.389 -9.313 -14.497 1.00 82.75 104 GLN A C 1
ATOM 826 O O . GLN A 1 104 ? 11.209 -8.855 -13.705 1.00 82.75 104 GLN A O 1
ATOM 831 N N . ASP A 1 105 ? 9.417 -8.566 -15.017 1.00 87.81 105 ASP A N 1
ATOM 832 C CA . ASP A 1 105 ? 9.245 -7.130 -14.812 1.00 87.81 105 ASP A CA 1
ATOM 833 C C . ASP A 1 105 ? 8.077 -6.790 -13.874 1.00 87.81 105 ASP A C 1
ATOM 835 O O . ASP A 1 105 ? 7.721 -5.620 -13.736 1.00 87.81 105 ASP A O 1
ATOM 839 N N . LEU A 1 106 ? 7.463 -7.789 -13.231 1.00 90.81 106 LEU A N 1
ATOM 840 C CA . LEU A 1 106 ? 6.374 -7.565 -12.283 1.00 90.81 106 LEU A CA 1
ATOM 841 C C . LEU A 1 106 ? 6.891 -7.092 -10.927 1.00 90.81 106 LEU A C 1
ATOM 843 O O . LEU A 1 106 ? 7.825 -7.653 -10.350 1.00 90.81 106 LEU A O 1
ATOM 847 N N . VAL A 1 107 ? 6.196 -6.094 -10.393 1.00 92.69 107 VAL A N 1
ATOM 848 C CA . VAL A 1 107 ? 6.418 -5.539 -9.063 1.00 92.69 107 VAL A CA 1
ATOM 849 C C . VAL A 1 107 ? 5.120 -5.600 -8.271 1.00 92.69 107 VAL A C 1
ATOM 851 O O . VAL A 1 107 ? 4.058 -5.189 -8.745 1.00 92.69 107 VAL A O 1
ATOM 854 N N . PHE A 1 108 ? 5.222 -6.097 -7.045 1.00 95.31 108 PHE A N 1
ATOM 855 C CA . PHE A 1 108 ? 4.135 -6.291 -6.099 1.00 95.31 108 PHE A CA 1
ATOM 856 C C . PHE A 1 108 ? 4.233 -5.246 -4.990 1.00 95.31 108 PHE A C 1
ATOM 858 O O . PHE A 1 108 ? 5.257 -5.117 -4.327 1.00 95.31 108 PHE A O 1
ATOM 865 N N . VAL A 1 109 ? 3.155 -4.505 -4.756 1.00 96.25 109 VAL A N 1
ATOM 866 C CA . VAL A 1 109 ? 3.047 -3.525 -3.672 1.00 96.25 109 VAL A CA 1
ATOM 867 C C . VAL A 1 109 ? 2.060 -4.059 -2.648 1.00 96.25 109 VAL A C 1
ATOM 869 O O . VAL A 1 109 ? 0.851 -4.078 -2.884 1.00 96.25 109 VAL A O 1
ATOM 872 N N . LYS A 1 110 ? 2.572 -4.507 -1.509 1.00 97.06 110 LYS A N 1
ATOM 873 C CA . LYS A 1 110 ? 1.787 -5.006 -0.382 1.00 97.06 110 LYS A CA 1
ATOM 874 C C . LYS A 1 110 ? 1.363 -3.829 0.482 1.00 97.06 110 LYS A C 1
ATOM 876 O O . LYS A 1 110 ? 2.200 -3.008 0.847 1.00 97.06 110 LYS A O 1
ATOM 881 N N . LEU A 1 111 ? 0.080 -3.768 0.824 1.00 96.75 111 LEU A N 1
ATOM 882 C CA . LEU A 1 111 ? -0.501 -2.703 1.636 1.00 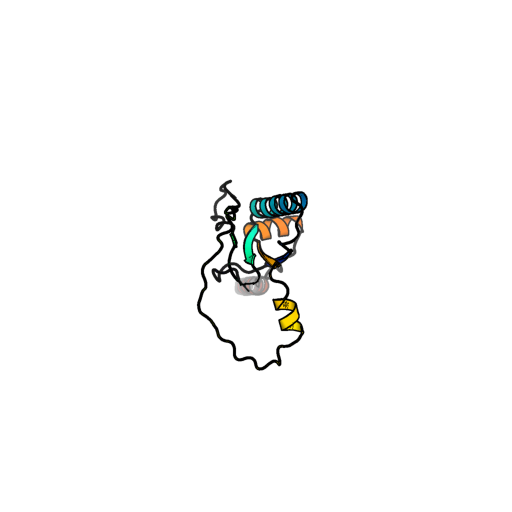96.75 111 LEU A CA 1
ATOM 883 C C . LEU A 1 111 ? -1.012 -3.253 2.966 1.00 96.75 111 LEU A C 1
ATOM 885 O O . LEU A 1 111 ? -1.669 -4.301 3.004 1.00 96.75 111 LEU A O 1
ATOM 889 N N . HIS A 1 112 ? -0.750 -2.510 4.037 1.00 95.88 112 HIS A N 1
ATOM 890 C CA . HIS A 1 112 ? -1.282 -2.760 5.369 1.00 95.88 112 HIS A CA 1
ATOM 891 C C . HIS A 1 112 ? -1.913 -1.485 5.937 1.00 95.88 112 HIS A C 1
ATOM 893 O O . HIS A 1 112 ? -1.262 -0.444 6.036 1.00 95.88 112 HIS A O 1
ATOM 899 N N . ALA A 1 113 ? -3.181 -1.563 6.336 1.00 93.62 113 ALA A N 1
ATOM 900 C CA . ALA A 1 113 ? -3.856 -0.473 7.024 1.00 93.62 113 ALA A CA 1
ATOM 901 C C . ALA A 1 113 ? -3.643 -0.588 8.538 1.00 93.62 113 ALA A C 1
ATOM 903 O O . ALA A 1 113 ? -4.058 -1.562 9.171 1.00 93.62 113 ALA A O 1
ATOM 904 N N . THR A 1 114 ? -3.043 0.441 9.140 1.00 91.12 114 THR A N 1
ATOM 905 C CA . THR A 1 114 ? -2.891 0.491 10.599 1.00 91.12 114 THR A CA 1
ATOM 906 C C . THR A 1 114 ? -4.253 0.531 11.299 1.00 91.12 114 THR A C 1
ATOM 908 O O . THR A 1 114 ? -5.263 0.969 10.741 1.00 91.12 114 THR A O 1
ATOM 911 N N . TRP A 1 115 ? -4.284 0.118 12.569 1.00 89.38 115 TRP A N 1
ATOM 912 C CA . TRP A 1 115 ? -5.504 0.143 13.381 1.00 89.38 115 TRP A CA 1
ATOM 913 C C . TRP A 1 115 ? -6.149 1.535 13.439 1.00 89.38 115 TRP A C 1
ATOM 915 O O . TRP A 1 115 ? -7.365 1.661 13.300 1.00 89.38 115 TRP A O 1
ATOM 925 N N . SER A 1 116 ? -5.334 2.583 13.575 1.00 88.69 116 SER A N 1
ATOM 926 C CA . SER A 1 116 ? -5.794 3.974 13.566 1.00 88.69 116 SER A CA 1
ATOM 927 C C . SER A 1 116 ? -6.481 4.338 12.247 1.00 88.69 116 SER A C 1
ATOM 929 O O . SER A 1 116 ? -7.562 4.929 12.259 1.00 88.69 116 SER A O 1
ATOM 931 N N . THR A 1 117 ? -5.905 3.935 11.109 1.00 91.44 117 THR A N 1
ATOM 932 C CA . THR A 1 117 ? -6.519 4.144 9.790 1.00 91.44 117 THR A CA 1
ATOM 933 C C . THR A 1 117 ? -7.830 3.390 9.654 1.00 91.44 117 THR A C 1
ATOM 935 O O . THR A 1 117 ? -8.815 3.969 9.200 1.00 91.44 117 THR A O 1
ATOM 938 N N . LEU A 1 118 ? -7.869 2.126 10.082 1.00 92.25 118 LEU A N 1
ATOM 939 C CA . LEU A 1 118 ? -9.078 1.310 10.028 1.00 92.25 118 LEU A CA 1
ATOM 940 C C . LEU A 1 118 ? -10.210 1.907 10.866 1.00 92.25 118 LEU A C 1
ATOM 942 O O . LEU A 1 118 ? -11.333 1.961 10.377 1.00 92.25 118 LEU A O 1
ATOM 946 N N . ILE A 1 119 ? -9.931 2.397 12.081 1.00 91.25 119 ILE A N 1
ATOM 947 C CA . ILE A 1 119 ? -10.941 3.081 12.907 1.00 91.25 119 ILE A CA 1
ATOM 948 C C . ILE A 1 119 ? -11.460 4.325 12.189 1.00 91.25 119 ILE A C 1
ATOM 950 O O . ILE A 1 119 ? -12.667 4.456 12.005 1.00 91.25 119 ILE A O 1
ATOM 954 N N . ARG A 1 120 ? -10.563 5.207 11.736 1.00 91.69 120 ARG A N 1
ATOM 955 C CA . ARG A 1 120 ? -10.936 6.458 11.062 1.00 91.69 120 ARG A CA 1
ATOM 956 C C . ARG A 1 120 ? -11.821 6.202 9.840 1.00 91.69 120 ARG A C 1
ATOM 958 O O . ARG A 1 120 ? -12.845 6.853 9.657 1.00 91.69 120 ARG A O 1
ATOM 965 N N . VAL A 1 121 ? -11.444 5.234 9.005 1.00 92.19 121 VAL A N 1
ATOM 966 C CA . VAL A 1 121 ? -12.225 4.857 7.818 1.00 92.19 121 VAL A CA 1
ATOM 967 C C . VAL A 1 121 ? -13.552 4.204 8.219 1.00 92.19 121 VAL A C 1
ATOM 969 O O . VAL A 1 121 ? -14.582 4.500 7.616 1.00 92.19 121 VAL A O 1
ATOM 972 N N . ALA A 1 122 ? -13.561 3.362 9.254 1.00 93.31 122 ALA A N 1
ATOM 973 C CA . ALA A 1 122 ? -14.775 2.732 9.765 1.00 93.31 122 ALA A CA 1
ATOM 974 C C . ALA A 1 122 ? -15.789 3.751 10.306 1.00 93.31 122 ALA A C 1
ATOM 976 O O . ALA A 1 122 ? -16.988 3.579 10.089 1.00 93.31 122 ALA A O 1
ATOM 977 N N . GLU A 1 123 ? -15.323 4.813 10.963 1.00 93.19 123 GLU A N 1
ATOM 978 C CA . GLU A 1 123 ? -16.159 5.921 11.431 1.00 93.19 123 GLU A CA 1
ATOM 979 C C . GLU A 1 123 ? -16.802 6.667 10.260 1.00 93.19 123 GLU A C 1
ATOM 981 O O . GLU A 1 123 ? -18.018 6.851 10.242 1.00 93.19 123 GLU A O 1
ATOM 986 N N . VAL A 1 124 ? -16.024 7.038 9.239 1.00 94.56 124 VAL A N 1
ATOM 987 C CA . VAL A 1 124 ? -16.550 7.737 8.052 1.00 94.56 124 VAL A CA 1
ATOM 988 C C . VAL A 1 124 ? -17.565 6.874 7.302 1.00 94.56 124 VAL A C 1
ATOM 990 O O . VAL A 1 124 ? -18.629 7.356 6.918 1.00 94.56 124 VAL A O 1
ATOM 993 N N . LEU A 1 125 ? -17.267 5.585 7.128 1.00 94.12 125 LEU A N 1
ATOM 994 C CA . LEU A 1 125 ? -18.133 4.641 6.418 1.00 94.12 125 LEU A CA 1
ATOM 995 C C . LEU A 1 125 ? -19.274 4.082 7.284 1.00 94.12 125 LEU A C 1
ATOM 997 O O . LEU A 1 125 ? -20.082 3.298 6.787 1.00 94.12 125 LEU A O 1
ATOM 1001 N N . GLN A 1 126 ? -19.362 4.474 8.560 1.00 93.44 126 GLN A N 1
ATOM 1002 C CA . GLN A 1 126 ? -20.381 4.012 9.509 1.00 93.44 126 GLN A CA 1
ATOM 1003 C C . GLN A 1 126 ? -20.445 2.477 9.617 1.00 93.44 126 GLN A C 1
ATOM 1005 O O . GLN A 1 126 ? -21.522 1.870 9.656 1.00 93.44 126 GLN A O 1
ATOM 1010 N N . PHE A 1 127 ? -19.277 1.830 9.676 1.00 92.38 127 PHE A N 1
ATOM 1011 C CA . PHE A 1 127 ? -19.187 0.382 9.843 1.00 92.38 127 PHE A CA 1
ATOM 1012 C C . PHE A 1 127 ? -19.822 -0.048 11.169 1.00 92.38 127 PHE A C 1
ATOM 1014 O O . PHE A 1 127 ? -19.398 0.341 12.258 1.00 92.38 127 PHE A O 1
ATOM 1021 N N . ARG A 1 128 ? -20.835 -0.913 11.086 1.00 88.12 128 ARG A N 1
ATOM 1022 C CA . ARG A 1 128 ? -21.514 -1.448 12.268 1.00 88.12 128 ARG A CA 1
ATOM 1023 C C . ARG A 1 128 ? -20.729 -2.619 12.840 1.00 88.12 128 ARG A C 1
ATOM 1025 O O . ARG A 1 128 ? -20.716 -3.708 12.271 1.00 88.12 128 ARG A O 1
ATOM 1032 N N . LYS A 1 129 ? -20.115 -2.410 14.002 1.00 84.12 129 LYS A N 1
ATOM 1033 C CA . LYS A 1 129 ? -19.526 -3.494 14.789 1.00 84.12 129 LYS A CA 1
ATOM 1034 C C . LYS A 1 129 ? -20.613 -4.176 15.630 1.00 84.12 129 LYS A C 1
ATOM 1036 O O . LYS A 1 129 ? -21.340 -3.474 16.335 1.00 84.12 129 LYS A O 1
ATOM 1041 N N . PRO A 1 130 ? -20.711 -5.518 15.626 1.00 84.00 130 PRO A N 1
ATOM 1042 C CA . PRO A 1 130 ? -21.573 -6.228 16.561 1.00 84.00 130 PRO A CA 1
ATOM 1043 C C . PRO A 1 130 ? -21.180 -5.882 18.000 1.00 84.00 130 PRO A C 1
ATOM 1045 O O . PRO A 1 130 ? -20.024 -6.054 18.398 1.00 84.00 130 PRO A O 1
ATOM 1048 N N . LEU A 1 131 ? -22.134 -5.381 18.781 1.00 81.25 131 LEU A N 1
ATOM 1049 C CA . LEU A 1 131 ? -21.933 -5.145 20.205 1.00 81.25 131 LEU A CA 1
ATOM 1050 C C . LEU A 1 131 ? -22.184 -6.456 20.945 1.00 81.25 131 LEU A C 1
ATOM 1052 O O . LEU A 1 131 ? -23.217 -7.095 20.753 1.00 81.25 131 LEU A O 1
ATOM 1056 N N . LYS A 1 132 ? -21.236 -6.865 21.795 1.00 74.56 132 LYS A N 1
ATOM 1057 C CA . LYS A 1 132 ? -21.497 -7.954 22.736 1.00 74.56 132 LYS A CA 1
ATOM 1058 C C . LYS A 1 132 ? -22.549 -7.459 23.719 1.00 74.56 132 LYS A C 1
ATOM 1060 O O . LYS A 1 132 ? -22.295 -6.517 24.467 1.00 74.56 132 LYS A O 1
ATOM 1065 N N . GLN A 1 133 ? -23.709 -8.098 23.719 1.00 60.69 133 GLN A N 1
ATOM 1066 C CA . GLN A 1 133 ? -24.673 -7.942 24.789 1.00 60.69 133 GLN A CA 1
ATOM 1067 C C . GLN A 1 133 ? -24.064 -8.640 26.004 1.00 60.69 133 GLN A C 1
ATOM 1069 O O . GLN A 1 133 ? -24.074 -9.861 26.103 1.00 60.69 133 GLN A O 1
ATOM 1074 N N . VAL A 1 134 ? -23.414 -7.871 26.880 1.00 62.88 134 VAL A N 1
ATOM 1075 C CA . VAL A 1 134 ? -23.129 -8.360 28.233 1.00 62.88 134 VAL A CA 1
ATOM 1076 C C . VAL A 1 134 ? -24.487 -8.750 28.804 1.00 62.88 134 VAL A C 1
ATOM 1078 O O . VAL A 1 134 ? -25.429 -7.986 28.593 1.00 62.88 134 VAL A O 1
ATOM 1081 N N . ASP A 1 135 ? -24.607 -9.914 29.444 1.00 60.56 135 ASP A N 1
ATOM 1082 C CA . ASP A 1 135 ? -25.844 -10.412 30.058 1.00 60.56 135 ASP A CA 1
ATOM 1083 C C . ASP A 1 135 ? -26.388 -9.422 31.102 1.00 60.56 135 ASP A C 1
ATOM 1085 O O . ASP A 1 135 ? -26.295 -9.599 32.316 1.00 60.56 135 ASP A O 1
ATOM 1089 N N . ILE A 1 136 ? -27.005 -8.346 30.622 1.00 57.91 136 ILE A N 1
ATOM 1090 C CA . ILE A 1 136 ? -27.822 -7.431 31.404 1.00 57.91 136 ILE A CA 1
ATOM 1091 C C . ILE A 1 136 ? -28.971 -8.247 32.012 1.00 57.91 136 ILE A C 1
ATOM 1093 O O . ILE A 1 136 ? -29.428 -7.935 33.102 1.00 57.91 136 ILE A O 1
ATOM 1097 N N . GLN A 1 137 ? -29.369 -9.344 31.359 1.00 57.09 137 GLN A N 1
ATOM 1098 C CA . GLN A 1 137 ? -30.366 -10.294 31.841 1.00 57.09 137 GLN A CA 1
ATOM 1099 C C . GLN A 1 137 ? -29.930 -10.968 33.152 1.00 57.09 137 GLN A C 1
ATOM 1101 O O . GLN A 1 137 ? -30.661 -10.864 34.131 1.00 57.09 137 GLN A O 1
ATOM 1106 N N . HIS A 1 138 ? -28.711 -11.519 33.235 1.00 58.47 138 HIS A N 1
ATOM 1107 C CA . HIS A 1 138 ? -28.238 -12.193 34.454 1.00 58.47 138 HIS A CA 1
ATOM 1108 C C . HIS A 1 138 ? -28.103 -11.218 35.637 1.00 58.47 138 HIS A C 1
ATOM 1110 O O . HIS A 1 138 ? -28.432 -11.550 36.773 1.00 58.47 138 HIS A O 1
ATOM 1116 N N . LYS A 1 139 ? -27.704 -9.963 35.373 1.00 61.25 139 LYS A N 1
ATOM 1117 C CA . LYS A 1 139 ? -27.601 -8.932 36.419 1.00 61.25 139 LYS A CA 1
ATOM 1118 C C . LYS A 1 139 ? -28.960 -8.351 36.833 1.00 61.25 139 LYS A C 1
ATOM 1120 O O . LYS A 1 139 ? -29.143 -8.008 37.997 1.00 61.25 139 LYS A O 1
ATOM 1125 N N . ILE A 1 140 ? -29.927 -8.260 35.914 1.00 64.38 140 ILE A N 1
ATOM 1126 C CA . ILE A 1 140 ? -31.318 -7.887 36.230 1.00 64.38 140 ILE A CA 1
ATOM 1127 C C . ILE A 1 140 ? -32.008 -9.000 37.030 1.00 64.38 140 ILE A C 1
ATOM 1129 O O . ILE A 1 140 ? -32.752 -8.698 37.962 1.00 64.38 140 ILE A O 1
ATOM 1133 N N . GLU A 1 141 ? -31.760 -10.270 36.710 1.00 64.69 141 GLU A N 1
ATOM 1134 C CA . GLU A 1 141 ? -32.313 -11.411 37.446 1.00 64.69 141 GLU A CA 1
ATOM 1135 C C . GLU A 1 141 ? -31.721 -11.543 38.851 1.00 64.69 141 GLU A C 1
ATOM 1137 O O . GLU A 1 141 ? -32.484 -11.734 39.798 1.00 64.69 141 GLU A O 1
ATOM 1142 N N . GLU A 1 142 ? -30.412 -11.333 39.027 1.00 70.00 142 GLU A N 1
ATOM 1143 C CA . GLU A 1 142 ? -29.779 -11.263 40.353 1.00 70.00 142 GLU A CA 1
ATOM 1144 C C . GLU A 1 142 ? -30.337 -10.118 41.211 1.00 70.00 142 GLU A C 1
ATOM 1146 O O . GLU A 1 142 ? -30.606 -10.299 42.402 1.00 70.00 142 GLU A O 1
ATOM 1151 N N . LEU A 1 143 ? -30.545 -8.935 40.620 1.00 70.25 143 LEU A N 1
ATOM 1152 C CA . LEU A 1 143 ? -31.118 -7.786 41.329 1.00 70.25 143 LEU A CA 1
ATOM 1153 C C . LEU A 1 143 ? -32.596 -8.004 41.678 1.00 70.25 143 LEU A C 1
ATOM 1155 O O . LEU A 1 143 ? -33.026 -7.617 42.765 1.00 70.25 143 LEU A O 1
ATOM 1159 N N . ARG A 1 144 ? -33.365 -8.675 40.811 1.00 68.25 144 ARG A N 1
ATOM 1160 C CA . ARG A 1 144 ? -34.735 -9.103 41.127 1.00 68.25 144 ARG A CA 1
ATOM 1161 C C . ARG A 1 144 ? -34.747 -10.134 42.252 1.00 68.25 144 ARG A C 1
ATOM 1163 O O . ARG A 1 144 ? -35.476 -9.934 43.213 1.00 68.25 144 ARG A O 1
ATOM 1170 N N . HIS A 1 145 ? -33.917 -11.177 42.194 1.00 68.06 145 HIS A N 1
ATOM 1171 C CA . HIS A 1 145 ? -33.838 -12.193 43.253 1.00 68.06 145 HIS A CA 1
ATOM 1172 C C . HIS A 1 145 ? -33.461 -11.600 44.615 1.00 68.06 145 HIS A C 1
ATOM 1174 O O . HIS A 1 145 ? -34.061 -11.964 45.622 1.00 68.06 145 HIS A O 1
ATOM 1180 N N . ARG A 1 146 ? -32.534 -10.635 44.659 1.00 71.00 146 ARG A N 1
ATOM 1181 C CA . ARG A 1 146 ? -32.197 -9.913 45.899 1.00 71.00 146 ARG A CA 1
ATOM 1182 C C . ARG A 1 146 ? -33.333 -9.041 46.433 1.00 71.00 146 ARG A C 1
ATOM 1184 O O . ARG A 1 146 ? -33.439 -8.884 47.643 1.00 71.00 146 ARG A O 1
ATOM 1191 N N . SER A 1 147 ? -34.178 -8.491 45.562 1.00 72.56 147 SER A N 1
ATOM 1192 C CA . SER A 1 147 ? -35.325 -7.670 45.970 1.00 72.56 147 SER A CA 1
ATOM 1193 C C . SER A 1 147 ? -36.507 -8.484 46.507 1.00 72.56 147 SER A C 1
ATOM 1195 O O . SER A 1 147 ? -37.339 -7.909 47.194 1.00 72.56 147 SER A O 1
ATOM 1197 N N . TYR A 1 148 ? -36.605 -9.781 46.193 1.00 64.56 148 TYR A N 1
ATOM 1198 C CA . TYR A 1 148 ? -37.666 -10.671 46.694 1.00 64.56 148 TYR A CA 1
ATOM 1199 C C . TYR A 1 148 ? -37.299 -11.396 48.003 1.00 64.56 148 TYR A C 1
ATOM 1201 O O . TYR A 1 148 ? -38.108 -12.166 48.513 1.00 64.56 148 TYR A O 1
ATOM 1209 N N . GLN A 1 149 ? -36.087 -11.189 48.534 1.00 60.47 149 GLN A N 1
ATOM 1210 C CA . GLN A 1 149 ? -35.616 -11.799 49.790 1.00 60.47 149 GLN A CA 1
ATOM 1211 C C . GLN A 1 149 ? -35.573 -10.832 50.990 1.00 60.47 149 GLN A C 1
ATOM 1213 O O . GLN A 1 149 ? -35.043 -11.191 52.041 1.00 60.47 149 GLN A O 1
ATOM 1218 N N . HIS A 1 150 ? -36.152 -9.639 50.851 1.00 50.03 150 HIS A N 1
ATOM 1219 C CA . HIS A 1 150 ? -36.411 -8.684 51.932 1.00 50.03 150 HIS A CA 1
ATOM 1220 C C . HIS A 1 150 ? -37.903 -8.367 51.995 1.00 50.03 150 HIS A C 1
ATOM 1222 O O . HIS A 1 150 ? -38.381 -8.117 53.123 1.00 50.03 150 HIS A O 1
#

Radius of gyration: 25.14 Å; chains: 1; bounding box: 64×47×72 Å

Organism: Hymenolepis diminuta (NCBI:txid6216)

InterPro domains:
  IPR032394 Anoctamin, dimerisation domain [PF16178] (2-48)
  IPR032394 Anoctamin, dimerisation domain [PF16178] (101-138)

Sequence (150 aa):
MFFQDGKRRIDYVLVYRDGEMDDNIKSKRYAFLTALAEQMIEIEVENCRGEIVAKTGPQSAGFKEDAAFLLEHMESSHGALGPDWQYDSDDDTNPLEAAIRAHQDLVFVKLHATWSTLIRVAEVLQFRKPLKQVDIQHKIEELRHRSYQH

Secondary structure (DSSP, 8-state):
-B-TTSSSBP-EEEEEESTT--HHHHHHHHHHHHHHHHTTEEEEEEETTS-EEEEPPP--SS--S-----------------------------HHHHHHHH-TTEEEEEEEE-HHHHHHHHHHTT--PPPP---HHHHHHHHHHHHT--

pLDDT: mean 75.5, std 19.73, range [31.2, 97.38]

Foldseek 3Di:
DADPVVPFDFPDKDKDFAPDDDVVRVVVVVVVVLVCLQLVKWKFKAFLVRDTQFTFDNPPPDPDNCSDGDRDDDPPDPDDDDDDPPDPPPPPQPVVNVVSVVRRRMMMMTIGHDPVSVVVVCVVVVPDDDDPPDPPVVVVVVVVVVVVVD

=== Feature glossary ===
The record interleaves many kinds of information about one protein. Here is each kind framed as the question it answers.

Q: What known structures does this most resemble?
A: Structural nearest neighbors (via Foldseek easy-search vs the PDB). Reported per hit: target PDB id, E-value, and alignment TM-score. A TM-score above ~0.5 is the conventional threshold for 'same fold'.

Q: Where is each backbone atom in 3D?
A: The mmCIF table is the protein's shape written out atom by atom. For each backbone N, Cα, C, and carbonyl O, it records an (x, y, z) coordinate triple in Å plus the residue type, chain letter, and residue number.

Q: What are the backbone torsion angles?
A: The φ/ψ torsion pair specifies the backbone conformation at each residue. φ rotates about the N–Cα bond, ψ about the Cα–C bond. Steric clashes forbid most of the (φ, ψ) plane — the allowed regions (α-helix basin, β-sheet basin, left-handed helix) are the Ramachandran-allowed regions.

Q: Which residues are buried vs exposed?
A: Solvent-accessible surface area (SASA) is the area in Å² traced out by the centre of a 1.4 Å probe sphere (a water molecule) rolled over the protein's van der Waals surface (Shrake–Rupley / Lee–Richards construction). Buried residues have near-zero SASA; fully exposed residues can exceed 200 Å². The total SASA scales roughly with the number of surface residues.

Q: How confident is the AlphaFold model at each residue?
A: pLDDT is the predicted lDDT-Cα score: AlphaFold's confidence that the local environment of each residue (all inter-atomic distances within 15 Å) is correctly placed. It is a per-residue number between 0 and 100, with higher meaning more reliable.

Q: What does the local fold look like, residue by residue?
A: 3Di is Foldseek's structural alphabet. Each residue is assigned one of twenty discrete states based on how its Cα sits relative to its spatial (not sequential) neighbors. Aligning 3Di strings finds structural homologs roughly as well as full 3D superposition, but orders of magnitude faster.

Q: How big and how compact is the whole molecule?
A: Radius of gyration (Rg) is the root-mean-square distance of Cα atoms from their centroid — a single number for overall size and compactness. A globular domain of N residues has Rg ≈ 2.2·N^0.38 Å; an extended or disordered chain has a much larger Rg. The Cα contact count is the number of residue pairs whose Cα atoms are within 8 Å and are more than four positions apart in sequence — a standard proxy for tertiary packing density. The bounding box is the smallest axis-aligned box enclosing all Cα atoms.

Q: Which residues are in helices, strands, or loops?
A: DSSP 8-state secondary structure assigns each residue one of H (α-helix), G (3₁₀-helix), I (π-helix), E (extended β-strand), B (isolated β-bridge), T (hydrogen-bonded turn), S (bend), or '-' (coil). The assignment is computed from backbone hydrogen-bond geometry via the Kabsch–Sander algorithm.

Q: How mobile is each atom in the crystal?
A: Crystallographic B-factors measure how much each atom's electron density is smeared out, in Å². They rise in mobile loops and surface residues and fall in the buried interior. In AlphaFold models this column is repurposed to hold pLDDT instead.

Q: What if only a Cα trace is available?
A: P-SEA three-state annotation labels each residue as helix, strand, or coil based purely on the geometry of the Cα trace. It serves as a fallback when the full backbone (and thus DSSP) is unavailable.

Q: What family and function is it annotated with?
A: Database cross-references. InterPro integrates a dozen domain/family signature databases into unified entries with residue-range hits. GO terms attach function/process/location labels with evidence codes. CATH codes position the fold in a four-level structural taxonomy. Organism is the NCBI-taxonomy species name.

Q: Are the domains correctly placed relative to each other?
A: Predicted Aligned Error (PAE) is an AlphaFold confidence matrix: entry (i, j) is the expected error in the position of residue j, in ångströms, when the prediction is superimposed on the true structure at residue i. Low PAE within a block of residues means that block is internally rigid and well-predicted; high PAE between two blocks means their relative placement is uncertain even if each block individually is confident.

Q: What do the diagnostic plots show?
A: Three diagnostic plots accompany the record. The Cα contact map visualizes the tertiary structure as a 2D adjacency matrix (8 Å cutoff, sequence-local contacts suppressed). The Ramachandran plot shows the distribution of backbone (φ, ψ) torsions, with points in the α and β basins reflecting secondary structure content. The PAE plot shows AlphaFold's inter-residue confidence as a color matrix.

Q: What is the amino-acid chain?
A: Primary structure: the covalent order of the twenty standard amino acids along the backbone. Two proteins with the same sequence will (almost always) fold to the same structure; two with 30% identity often share a fold but not the details.

Q: What do the rendered images show?
A: The six renders are orthographic views along the three Cartesian axes in both directions. Representation (cartoon, sticks, or surface) and color scheme (sequence-rainbow or by-chain) vary across proteins so the training set covers all the common visualization conventions.